Protein AF-A0A9P0JTP7-F1 (afdb_monomer)

Solvent-accessible surface area (backbone atoms only — not comparable to full-atom values): 7177 Å² total; per-residue (Å²): 132,62,34,57,63,72,37,45,50,55,44,30,53,54,37,30,53,50,42,50,51,53,48,42,70,78,35,73,95,57,77,91,45,82,77,47,49,60,56,37,43,50,54,16,39,73,76,48,75,46,69,69,44,52,52,49,12,31,38,75,62,24,67,44,71,70,38,64,81,84,40,39,71,61,50,54,49,49,52,51,51,58,58,65,50,75,79,65,89,85,92,81,88,82,77,78,75,49,71,67,56,51,52,51,52,51,51,52,50,51,52,54,48,53,52,53,54,57,61,72,72,76,119

Radius of gyration: 20.85 Å; Cα contacts (8 Å, |Δi|>4): 65; chains: 1; bounding box: 43×35×54 Å

Mean predicted aligned error: 14.36 Å

pLDDT: mean 73.39, std 17.03, range [28.38, 95.19]

Secondary structure (DSSP, 8-state):
--HHIIIIIHHHHHHHHHHHHHHHHHSTTPPPPHHHHHHHHHHHHHHH--HHHHHHHHHHTTTTTT-HHHHHHHHHHHHHHHHHGGGS------PPPPHHHHHHHHHHHHHHHHHHHHHTT--

Nearest PDB structures (foldseek):
  6ymy-assembly1_f  TM=2.666E-01  e=1.890E+00  Saccharomyces cerevisiae S288C

Sequence (123 aa):
MQPLDLTVFSSIKNAYNRQCELYMVNNPGKRITQYEVGELFTKAYNETANISKAVSGYRVAGIYPIDPNKFKECFENLLRNAFDVSQTQESGSKTEPSLSTLILVLFKHLLKMIHRFLESKLI

Foldseek 3Di:
DALCVVFQVVQLVVQLVVLLVVVCVVPPPDDDDPVCSVVSSVRSCVVRVDPVSSQVSCVVCCNVVNDCVNCVVVVVVVVVVVVVPPPDDDDDDDDDQPPVNVVVVVVVVVVVVVVVVVVVPPD

Structure (mmCIF, N/CA/C/O backbone):
data_AF-A0A9P0JTP7-F1
#
_entry.id   AF-A0A9P0JTP7-F1
#
loop_
_atom_site.group_PDB
_atom_site.id
_atom_site.type_symbol
_atom_site.label_atom_id
_atom_site.label_alt_id
_atom_site.label_comp_id
_atom_site.label_asym_id
_atom_site.label_entity_id
_atom_site.label_seq_id
_atom_site.pdbx_PDB_ins_code
_atom_site.Cartn_x
_atom_site.Cartn_y
_atom_site.Cartn_z
_atom_site.occupancy
_atom_site.B_iso_or_equiv
_atom_site.auth_seq_id
_atom_site.auth_comp_id
_atom_site.auth_asym_id
_atom_site.auth_atom_id
_atom_site.pdbx_PDB_model_num
ATOM 1 N N . MET A 1 1 ? 1.519 4.244 -17.672 1.00 61.25 1 MET A N 1
ATOM 2 C CA . MET A 1 1 ? 1.130 3.600 -16.394 1.00 61.25 1 MET A CA 1
ATOM 3 C C . MET A 1 1 ? 2.361 3.512 -15.508 1.00 61.25 1 MET A C 1
ATOM 5 O O . MET A 1 1 ? 3.397 3.110 -16.025 1.00 61.25 1 MET A O 1
ATOM 9 N N . GLN A 1 2 ? 2.295 3.928 -14.238 1.00 76.81 2 GLN A N 1
ATOM 10 C CA . GLN A 1 2 ? 3.459 3.858 -13.346 1.00 76.81 2 GLN A CA 1
ATOM 11 C C . GLN A 1 2 ? 3.612 2.435 -12.766 1.00 76.81 2 GLN A C 1
ATOM 13 O O . GLN A 1 2 ? 2.604 1.797 -12.466 1.00 76.81 2 GLN A O 1
ATOM 18 N N . PRO A 1 3 ? 4.841 1.913 -12.580 1.00 69.75 3 PRO A N 1
ATOM 19 C CA . PRO A 1 3 ? 5.071 0.539 -12.107 1.00 69.75 3 PRO A CA 1
ATOM 20 C C . PRO A 1 3 ? 4.448 0.242 -10.743 1.00 69.75 3 PRO A C 1
ATOM 22 O O . PRO A 1 3 ? 3.976 -0.864 -10.491 1.00 69.75 3 PRO A O 1
ATOM 25 N N . LEU A 1 4 ? 4.440 1.248 -9.868 1.00 75.19 4 LEU A N 1
ATOM 26 C CA . LEU A 1 4 ? 3.947 1.141 -8.500 1.00 75.19 4 LEU A CA 1
ATOM 27 C C . LEU A 1 4 ? 2.421 0.941 -8.450 1.00 75.19 4 LEU A C 1
ATOM 29 O O . LEU A 1 4 ? 1.924 0.175 -7.620 1.00 75.19 4 LEU A O 1
ATOM 33 N N . ASP A 1 5 ? 1.697 1.547 -9.395 1.00 75.12 5 ASP A N 1
ATOM 34 C CA . ASP A 1 5 ? 0.246 1.389 -9.563 1.00 75.12 5 ASP A CA 1
ATOM 35 C C . ASP A 1 5 ? -0.136 -0.034 -9.975 1.00 75.12 5 ASP A C 1
ATOM 37 O O . ASP A 1 5 ? -1.185 -0.538 -9.575 1.00 75.12 5 ASP A O 1
ATOM 41 N N . LEU A 1 6 ? 0.727 -0.705 -10.742 1.00 67.56 6 LEU A N 1
ATOM 42 C CA . LEU A 1 6 ? 0.432 -2.015 -11.320 1.00 67.56 6 LEU A CA 1
ATOM 43 C C . LEU A 1 6 ? 0.483 -3.149 -10.296 1.00 67.56 6 LEU A C 1
ATOM 45 O O . LEU A 1 6 ? -0.276 -4.109 -10.417 1.00 67.56 6 LEU A O 1
ATOM 49 N N . THR A 1 7 ? 1.371 -3.072 -9.302 1.00 72.00 7 THR A N 1
ATOM 50 C CA . THR A 1 7 ? 1.597 -4.205 -8.388 1.00 72.00 7 THR A CA 1
ATOM 51 C C . THR A 1 7 ? 1.437 -3.872 -6.920 1.00 72.00 7 THR A C 1
ATOM 53 O O . THR A 1 7 ? 0.901 -4.704 -6.190 1.00 72.00 7 THR A O 1
ATOM 56 N N . VAL A 1 8 ? 1.865 -2.690 -6.475 1.00 76.50 8 VAL A N 1
ATOM 57 C CA . VAL A 1 8 ? 1.943 -2.365 -5.045 1.00 76.50 8 VAL A CA 1
ATOM 58 C C . VAL A 1 8 ? 0.623 -1.782 -4.547 1.00 76.50 8 VAL A C 1
ATOM 60 O O . VAL A 1 8 ? 0.071 -2.284 -3.564 1.00 76.50 8 VAL A O 1
ATOM 63 N N . PHE A 1 9 ? 0.039 -0.812 -5.261 1.00 80.81 9 PHE A N 1
ATOM 64 C CA . PHE A 1 9 ? -1.218 -0.190 -4.819 1.00 80.81 9 PHE A CA 1
ATOM 65 C C . PHE A 1 9 ? -2.410 -1.135 -4.843 1.00 80.81 9 PHE A C 1
ATOM 67 O O . PHE A 1 9 ? -3.200 -1.141 -3.899 1.00 80.81 9 PHE A O 1
ATOM 74 N N . SER A 1 10 ? -2.511 -1.980 -5.869 1.00 83.19 10 SER A N 1
ATOM 75 C CA . SER A 1 10 ? -3.546 -3.016 -5.927 1.00 83.19 10 SER A CA 1
ATOM 76 C C . SER A 1 10 ? -3.461 -3.959 -4.721 1.00 83.19 10 SER A C 1
ATOM 78 O O . SER A 1 10 ? -4.464 -4.206 -4.049 1.00 83.19 10 SER A O 1
ATOM 80 N N . SER A 1 11 ? -2.252 -4.415 -4.362 1.00 85.75 11 SER A N 1
ATOM 81 C CA . SER A 1 11 ? -2.084 -5.279 -3.191 1.00 85.75 11 SER A CA 1
ATOM 82 C C . SER A 1 11 ? -2.403 -4.582 -1.872 1.00 85.75 11 SER A C 1
ATOM 84 O O . SER A 1 11 ? -3.126 -5.162 -1.065 1.00 85.75 11 SER A O 1
ATOM 86 N N . ILE A 1 12 ? -1.939 -3.344 -1.672 1.00 88.88 12 ILE A N 1
ATOM 87 C CA . ILE A 1 12 ? -2.207 -2.585 -0.442 1.00 88.88 12 ILE A CA 1
ATOM 88 C C . ILE A 1 12 ? -3.710 -2.331 -0.296 1.00 88.88 12 ILE A C 1
ATOM 90 O O . ILE A 1 12 ? -4.256 -2.517 0.787 1.00 88.88 12 ILE A O 1
ATOM 94 N N . LYS A 1 13 ? -4.405 -1.964 -1.381 1.00 88.69 13 LYS A N 1
ATOM 95 C CA . LYS A 1 13 ? -5.859 -1.740 -1.370 1.00 88.69 13 LYS A CA 1
ATOM 96 C C . LYS A 1 13 ? -6.620 -2.996 -0.944 1.00 88.69 13 LYS A C 1
ATOM 98 O O . LYS A 1 13 ? -7.513 -2.910 -0.102 1.00 88.69 13 LYS A O 1
ATOM 103 N N . ASN A 1 14 ? -6.257 -4.150 -1.502 1.00 89.81 14 ASN A N 1
ATOM 104 C CA . ASN A 1 14 ? -6.905 -5.420 -1.177 1.00 89.81 14 ASN A CA 1
ATOM 105 C C . ASN A 1 14 ? -6.647 -5.831 0.277 1.00 89.81 14 ASN A C 1
ATOM 107 O O . ASN A 1 14 ? -7.586 -6.198 0.981 1.00 89.81 14 ASN A O 1
ATOM 111 N N . ALA A 1 15 ? -5.404 -5.712 0.751 1.00 91.12 15 ALA A N 1
ATOM 112 C CA . ALA A 1 15 ? -5.075 -6.001 2.144 1.00 91.12 15 ALA A CA 1
ATOM 113 C C . ALA A 1 15 ? -5.773 -5.034 3.106 1.00 91.12 15 ALA A C 1
ATOM 115 O O . ALA A 1 15 ? -6.312 -5.466 4.117 1.00 91.12 15 ALA A O 1
ATOM 116 N N . TYR A 1 16 ? -5.851 -3.745 2.774 1.00 93.31 16 TYR A N 1
ATOM 117 C CA . TYR A 1 16 ? -6.555 -2.765 3.597 1.00 93.31 16 TYR A CA 1
ATOM 118 C C . TYR A 1 16 ? -8.040 -3.100 3.739 1.00 93.31 16 TYR A C 1
ATOM 120 O O . TYR A 1 16 ? -8.553 -3.115 4.854 1.00 93.31 16 TYR A O 1
ATOM 128 N N . ASN A 1 17 ? -8.717 -3.452 2.641 1.00 92.38 17 ASN A N 1
ATOM 129 C CA . ASN A 1 17 ? -10.114 -3.887 2.702 1.00 92.38 17 ASN A CA 1
ATOM 130 C C . ASN A 1 17 ? -1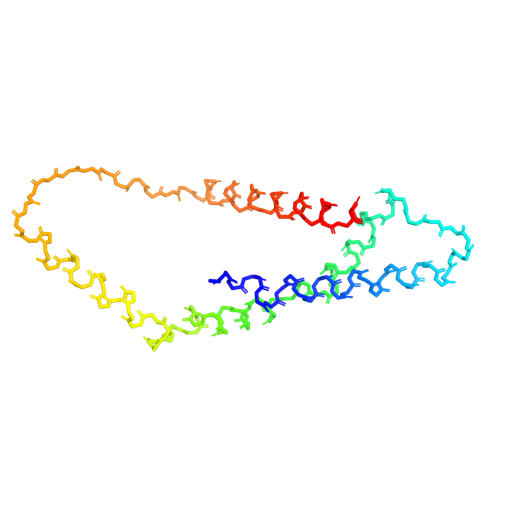0.284 -5.123 3.606 1.00 92.38 17 ASN A C 1
ATOM 132 O O . ASN A 1 17 ? -11.178 -5.133 4.447 1.00 92.38 17 ASN A O 1
ATOM 136 N N . ARG A 1 18 ? -9.378 -6.107 3.519 1.00 94.94 18 ARG A N 1
ATOM 137 C CA . ARG A 1 18 ? -9.375 -7.280 4.408 1.00 94.94 18 ARG A CA 1
ATOM 138 C C . ARG A 1 18 ? -9.182 -6.897 5.880 1.00 94.94 18 ARG A C 1
ATOM 140 O O . ARG A 1 18 ? -9.870 -7.432 6.743 1.00 94.94 18 ARG A O 1
ATOM 147 N N . GLN A 1 19 ? -8.268 -5.974 6.183 1.00 92.00 19 GLN A N 1
ATOM 148 C CA . GLN A 1 19 ? -8.064 -5.485 7.552 1.00 92.00 19 GLN A CA 1
ATOM 149 C C . GLN A 1 19 ? -9.312 -4.755 8.076 1.00 92.00 19 GLN A C 1
ATOM 151 O O . GLN A 1 19 ? -9.686 -4.942 9.233 1.00 92.00 19 GLN A O 1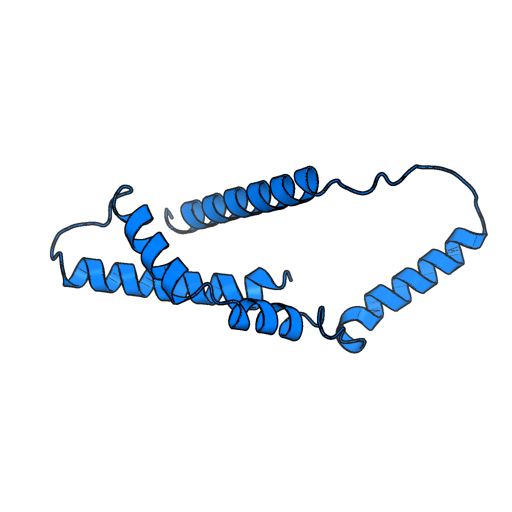
ATOM 156 N N . CYS A 1 20 ? -10.002 -3.984 7.230 1.00 92.19 20 CYS A N 1
ATOM 157 C CA . CYS A 1 20 ? -11.280 -3.360 7.579 1.00 92.19 20 CYS A CA 1
ATOM 158 C C . CYS A 1 20 ? -12.376 -4.396 7.871 1.00 92.19 20 CYS A C 1
ATOM 160 O O . CYS A 1 20 ? -13.065 -4.276 8.881 1.00 92.19 20 CYS A O 1
ATOM 162 N N . GLU A 1 21 ? -12.519 -5.424 7.032 1.00 93.50 21 GLU A N 1
ATOM 163 C CA . GLU A 1 21 ? -13.479 -6.516 7.249 1.00 93.50 21 GLU A CA 1
ATOM 164 C C . GLU A 1 21 ? -13.208 -7.243 8.572 1.00 93.50 21 GLU A C 1
ATOM 166 O O . GLU A 1 21 ? -14.115 -7.415 9.385 1.00 93.50 21 GLU A O 1
ATOM 171 N N . LEU A 1 22 ? -11.945 -7.596 8.837 1.00 95.19 22 LEU A N 1
ATOM 172 C CA . LEU A 1 22 ? -11.530 -8.222 10.095 1.00 95.19 22 LEU A CA 1
ATOM 173 C C . LEU A 1 22 ? -11.835 -7.334 11.305 1.00 95.19 22 LEU A C 1
ATOM 175 O O . LEU A 1 22 ? -12.315 -7.824 12.328 1.00 95.19 22 LEU A O 1
ATOM 179 N N . TYR A 1 23 ? -11.587 -6.028 11.194 1.00 93.94 23 TYR A N 1
ATOM 180 C CA . TYR A 1 23 ? -11.923 -5.082 12.250 1.00 93.94 23 TYR A CA 1
ATOM 181 C C . TYR A 1 23 ? -13.428 -5.075 12.536 1.00 93.94 23 TYR A C 1
ATOM 183 O O . TYR A 1 23 ? -13.816 -5.149 13.700 1.00 93.94 23 TYR A O 1
ATOM 191 N N . MET A 1 24 ? -14.266 -5.034 11.495 1.00 92.50 24 MET A N 1
ATOM 192 C CA . MET A 1 24 ? -15.726 -5.020 11.632 1.00 92.50 24 MET A CA 1
ATOM 193 C C . MET A 1 24 ? -16.276 -6.313 12.243 1.00 92.50 24 MET A C 1
ATOM 195 O O . MET A 1 24 ? -17.206 -6.255 13.044 1.00 92.50 24 MET A O 1
ATOM 199 N N . VAL A 1 25 ? -15.690 -7.467 11.909 1.00 94.62 25 VAL A N 1
ATOM 200 C CA . VAL A 1 25 ? -16.048 -8.760 12.518 1.00 94.62 25 VAL A CA 1
ATOM 201 C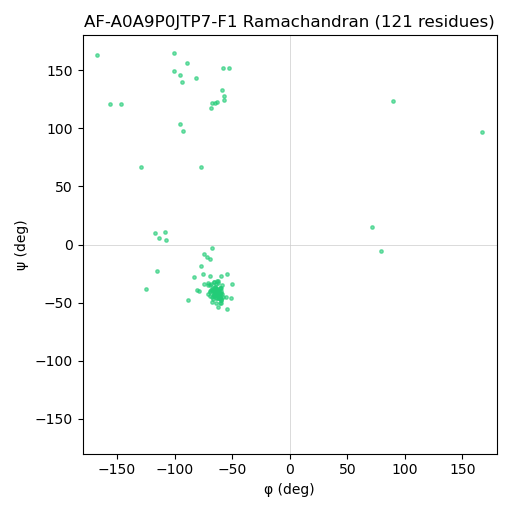 C . VAL A 1 25 ? -15.681 -8.789 14.004 1.00 94.62 25 VAL A C 1
ATOM 203 O O . VAL A 1 25 ? -16.481 -9.229 14.826 1.00 94.62 25 VAL A O 1
ATOM 206 N N . ASN A 1 26 ? -14.500 -8.282 14.362 1.00 95.00 26 ASN A N 1
ATOM 207 C CA . ASN A 1 26 ? -14.024 -8.268 15.748 1.00 95.00 26 ASN A CA 1
ATOM 208 C C . ASN A 1 26 ? -14.677 -7.173 16.608 1.00 95.00 26 ASN A C 1
ATOM 210 O O . ASN A 1 26 ? -14.635 -7.246 17.835 1.00 95.00 26 ASN A O 1
ATOM 214 N N . ASN A 1 27 ? -15.273 -6.157 15.981 1.00 92.62 27 ASN A N 1
ATOM 215 C CA . ASN A 1 27 ? -15.885 -5.009 16.645 1.00 92.62 27 ASN A CA 1
ATOM 216 C C . ASN A 1 27 ? -17.317 -4.774 16.132 1.00 92.62 27 ASN A C 1
ATOM 218 O O . ASN A 1 27 ? -17.590 -3.749 15.496 1.00 92.62 27 ASN A O 1
ATOM 222 N N . PRO A 1 28 ? -18.253 -5.700 16.404 1.00 92.31 28 PRO A N 1
ATOM 223 C CA . PRO A 1 28 ? -19.618 -5.588 15.911 1.00 92.31 28 PRO A CA 1
ATOM 224 C C . PRO A 1 28 ? -20.279 -4.290 16.397 1.00 92.31 28 PRO A C 1
ATOM 226 O O . PRO A 1 28 ? -20.193 -3.918 17.566 1.00 92.31 28 PRO A O 1
ATOM 229 N N . GLY A 1 29 ? -20.933 -3.580 15.474 1.00 89.06 29 GLY A N 1
ATOM 230 C CA . GLY A 1 29 ? -21.622 -2.314 15.750 1.00 89.06 29 GLY A CA 1
ATOM 231 C C . GLY A 1 29 ? -20.716 -1.080 15.842 1.00 89.06 29 GLY A C 1
ATOM 232 O O . GLY A 1 29 ? -21.234 0.035 15.924 1.00 89.06 29 GLY A O 1
ATOM 233 N N . LYS A 1 30 ? -19.386 -1.237 15.777 1.00 88.94 30 LYS A N 1
ATOM 234 C CA . LYS A 1 30 ? 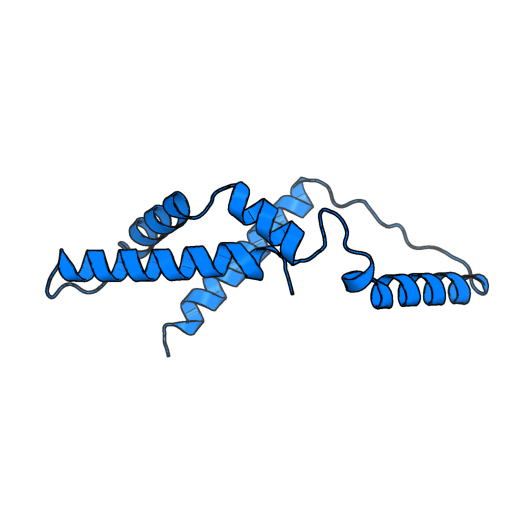-18.450 -0.108 15.702 1.00 88.94 30 LYS A CA 1
ATOM 235 C C . LYS A 1 30 ? -18.111 0.220 14.253 1.00 88.94 30 LYS A C 1
ATOM 237 O O . LYS A 1 30 ? -17.932 -0.658 13.413 1.00 88.94 30 LYS A O 1
ATOM 242 N N . ARG A 1 31 ? -18.032 1.517 13.963 1.00 88.31 31 ARG A N 1
ATOM 243 C CA . ARG A 1 31 ? -17.629 2.040 12.654 1.00 88.31 31 ARG A CA 1
ATOM 244 C C . ARG A 1 31 ? -16.142 2.345 12.689 1.00 88.31 31 ARG A C 1
ATOM 246 O O . ARG A 1 31 ? -15.659 2.817 13.711 1.00 88.31 31 ARG A O 1
ATOM 253 N N . ILE A 1 32 ? -15.464 2.144 11.564 1.00 88.00 32 ILE A N 1
ATOM 254 C CA . ILE 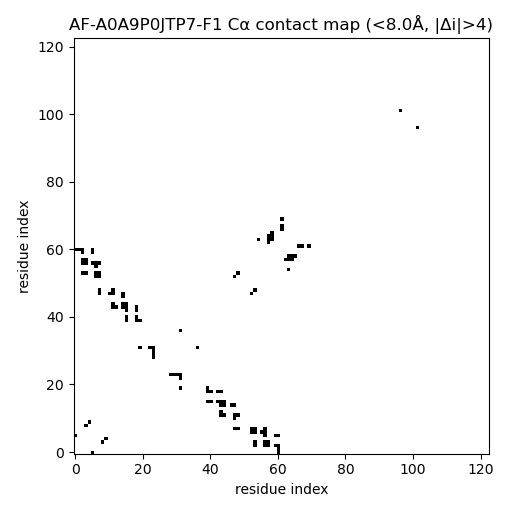A 1 32 ? -14.063 2.538 11.420 1.00 88.00 32 ILE A CA 1
ATOM 255 C C . ILE A 1 32 ? -13.984 4.066 11.445 1.00 88.00 32 ILE A C 1
ATOM 257 O O . ILE A 1 32 ? -14.603 4.752 10.630 1.00 88.00 32 ILE A O 1
ATOM 261 N N . THR A 1 33 ? -13.220 4.587 12.391 1.00 86.19 33 THR A N 1
ATOM 262 C CA . THR A 1 33 ? -12.937 6.008 12.574 1.00 86.19 33 THR A CA 1
ATOM 263 C C . THR A 1 33 ? -11.562 6.362 12.012 1.00 86.19 33 THR A C 1
ATOM 265 O O . THR A 1 33 ? -10.717 5.496 11.790 1.00 86.19 33 THR A O 1
ATOM 268 N N . GLN A 1 34 ? -11.293 7.657 11.832 1.00 84.50 34 GLN A N 1
ATOM 269 C CA . GLN A 1 34 ? -9.984 8.153 11.381 1.00 84.50 34 GLN A CA 1
ATOM 270 C C . GLN A 1 34 ? -8.800 7.685 12.249 1.00 84.50 34 GLN A C 1
ATOM 272 O O . GLN A 1 34 ? -7.684 7.577 11.748 1.00 84.50 34 GLN A O 1
ATOM 277 N N . TYR A 1 35 ? -9.041 7.370 13.526 1.00 84.44 35 TYR A N 1
ATOM 278 C CA . TYR A 1 35 ? -8.020 6.859 14.442 1.00 84.44 35 TYR A CA 1
ATOM 279 C C . TYR A 1 35 ? -7.602 5.424 14.096 1.00 84.44 35 TYR A C 1
ATOM 281 O O . TYR A 1 35 ? -6.428 5.079 14.196 1.00 84.44 35 TYR A O 1
ATOM 289 N N . GLU A 1 36 ? -8.543 4.604 13.627 1.00 85.25 36 GLU A N 1
ATOM 290 C CA . GLU A 1 36 ? -8.300 3.201 13.270 1.00 85.25 36 GLU A CA 1
ATOM 291 C C . GLU A 1 36 ? -7.737 3.062 11.857 1.00 85.25 36 GLU A C 1
ATOM 293 O O . GLU A 1 36 ? -6.982 2.131 11.584 1.00 85.25 36 GLU A O 1
ATOM 298 N N . VAL A 1 37 ? -8.045 4.009 10.963 1.00 87.81 37 VAL A N 1
ATOM 299 C CA . VAL A 1 37 ? -7.521 4.026 9.587 1.00 87.81 37 VAL A CA 1
ATOM 300 C C . VAL A 1 37 ? -5.998 3.889 9.574 1.00 87.81 37 VAL A C 1
ATOM 302 O O . VAL A 1 37 ? -5.472 3.075 8.817 1.00 87.81 37 VAL A O 1
ATOM 305 N N . GLY A 1 38 ? -5.289 4.636 10.428 1.00 88.88 38 GLY A N 1
ATOM 306 C CA . GLY A 1 38 ? -3.827 4.572 10.507 1.00 88.88 38 GLY A CA 1
ATOM 307 C C . GLY A 1 38 ? -3.311 3.189 10.912 1.00 88.88 38 GLY A C 1
ATOM 308 O O . GLY A 1 38 ? -2.367 2.674 10.309 1.00 88.88 38 GLY A O 1
ATOM 309 N N . GLU A 1 39 ? -3.961 2.551 11.884 1.00 89.19 39 GLU A N 1
ATOM 310 C CA . GLU A 1 39 ? -3.597 1.213 12.354 1.00 89.19 39 GLU A CA 1
ATOM 311 C C . GLU A 1 39 ? -3.855 0.149 11.277 1.00 89.19 39 GLU A C 1
ATOM 313 O O . GLU A 1 39 ? -2.970 -0.644 10.945 1.00 89.19 39 GLU A O 1
ATOM 318 N N . LEU A 1 40 ? -5.051 0.157 10.685 1.00 90.25 40 LEU A N 1
ATOM 319 C CA . LEU A 1 40 ? -5.458 -0.791 9.645 1.00 90.25 40 LEU A CA 1
ATOM 320 C C . LEU A 1 40 ? -4.601 -0.649 8.386 1.00 90.25 40 LEU A C 1
ATOM 322 O O . LEU A 1 40 ? -4.198 -1.649 7.787 1.00 90.25 40 LEU A O 1
ATOM 326 N N . PHE A 1 41 ? -4.267 0.588 8.013 1.00 90.56 41 PHE A N 1
ATOM 327 C CA . PHE A 1 41 ? -3.374 0.862 6.895 1.00 90.56 41 PHE A CA 1
ATOM 328 C C . PHE A 1 41 ? -1.959 0.362 7.172 1.00 90.56 41 PHE A C 1
ATOM 330 O O . PHE A 1 41 ? -1.373 -0.291 6.314 1.00 90.56 41 PHE A O 1
ATOM 337 N N . THR A 1 42 ? -1.431 0.594 8.375 1.00 89.56 42 THR A N 1
ATOM 338 C CA . THR A 1 42 ? -0.096 0.113 8.761 1.00 89.56 42 THR A CA 1
ATOM 339 C C . THR A 1 42 ? -0.017 -1.412 8.693 1.00 89.56 42 THR A C 1
ATOM 341 O O . THR A 1 42 ? 0.943 -1.954 8.146 1.00 89.56 42 THR A O 1
ATOM 344 N N . LYS A 1 43 ? -1.051 -2.121 9.169 1.00 92.44 43 LYS A N 1
ATOM 345 C CA . LYS A 1 43 ? -1.141 -3.588 9.063 1.00 92.44 43 LYS A CA 1
ATOM 346 C C . LYS A 1 43 ? -1.128 -4.054 7.607 1.00 92.44 43 LYS A C 1
ATOM 348 O O . LYS A 1 43 ? -0.310 -4.894 7.242 1.00 92.44 43 LYS A O 1
ATOM 353 N N . ALA A 1 44 ? -1.981 -3.468 6.768 1.00 91.62 44 ALA A N 1
ATOM 354 C CA . ALA A 1 44 ? -2.058 -3.803 5.348 1.00 91.62 44 ALA A CA 1
ATOM 355 C C . ALA A 1 44 ? -0.756 -3.495 4.591 1.00 91.62 44 ALA A C 1
ATOM 357 O O . ALA A 1 44 ? -0.328 -4.272 3.734 1.00 91.62 44 ALA A O 1
ATOM 358 N N . TYR A 1 45 ? -0.113 -2.372 4.912 1.00 89.25 45 TYR A N 1
ATOM 359 C CA . TYR A 1 45 ? 1.160 -1.978 4.325 1.00 89.25 45 TYR A CA 1
ATOM 360 C C . TYR A 1 45 ? 2.261 -2.971 4.698 1.00 89.25 45 TYR A C 1
ATOM 362 O O . TYR A 1 45 ? 2.915 -3.503 3.809 1.00 89.25 45 TYR A O 1
ATOM 370 N N . ASN A 1 46 ? 2.411 -3.302 5.981 1.00 90.12 46 ASN A N 1
ATOM 371 C CA . ASN A 1 46 ? 3.422 -4.260 6.437 1.00 90.12 46 ASN A CA 1
ATOM 372 C C . ASN A 1 46 ? 3.214 -5.667 5.854 1.00 90.12 46 ASN A C 1
ATOM 374 O O . ASN A 1 46 ? 4.184 -6.374 5.597 1.00 90.12 46 ASN A O 1
ATOM 378 N N . GLU A 1 47 ? 1.966 -6.065 5.599 1.00 89.38 47 GLU A N 1
ATOM 379 C CA . GLU A 1 47 ? 1.638 -7.344 4.958 1.00 89.38 47 GLU A CA 1
ATOM 380 C C . GLU A 1 47 ? 2.048 -7.386 3.473 1.00 89.38 47 GLU A C 1
ATOM 382 O O . GLU A 1 47 ? 2.449 -8.429 2.954 1.00 89.38 47 GLU A O 1
ATOM 387 N N . THR A 1 48 ? 1.949 -6.260 2.760 1.00 87.25 48 THR A N 1
ATOM 388 C CA . THR A 1 48 ? 2.006 -6.249 1.287 1.00 87.25 48 THR A CA 1
ATOM 389 C C . THR A 1 48 ? 3.202 -5.526 0.685 1.00 87.25 48 THR A C 1
ATOM 391 O O . THR A 1 48 ? 3.588 -5.844 -0.445 1.00 87.25 48 THR A O 1
ATOM 394 N N . ALA A 1 49 ? 3.822 -4.601 1.415 1.00 81.69 49 ALA A N 1
ATOM 395 C CA . ALA A 1 49 ? 4.969 -3.813 0.980 1.00 81.69 49 ALA A CA 1
ATOM 396 C C . ALA A 1 49 ? 6.266 -4.635 1.046 1.00 81.69 49 ALA A C 1
ATOM 398 O O . ALA A 1 49 ? 7.172 -4.366 1.830 1.00 81.69 49 ALA A O 1
ATOM 399 N N . ASN A 1 50 ? 6.359 -5.659 0.198 1.00 83.38 50 ASN A N 1
ATOM 400 C CA . ASN A 1 50 ? 7.569 -6.452 0.027 1.00 83.38 50 ASN A CA 1
ATOM 401 C C . ASN A 1 50 ? 8.349 -6.040 -1.232 1.00 83.38 50 ASN A C 1
ATOM 403 O O . ASN A 1 50 ? 7.782 -5.632 -2.251 1.00 83.38 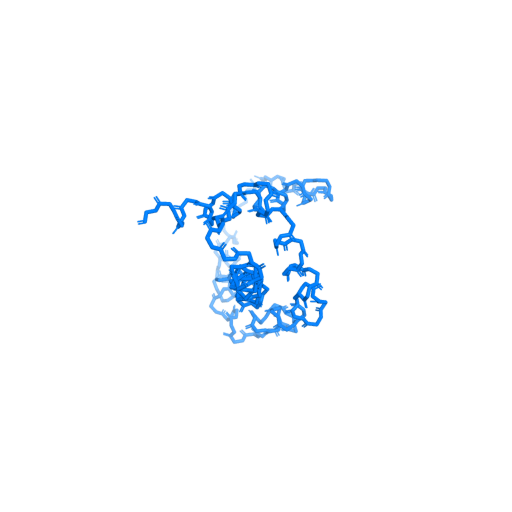50 ASN A O 1
ATOM 407 N N . ILE A 1 51 ? 9.674 -6.189 -1.169 1.00 82.94 51 ILE A N 1
ATOM 408 C CA . ILE A 1 51 ? 10.590 -5.833 -2.264 1.00 82.94 51 ILE A CA 1
ATOM 409 C C . ILE A 1 51 ? 10.261 -6.632 -3.533 1.00 82.94 51 ILE A C 1
ATOM 411 O O . ILE A 1 51 ? 10.279 -6.085 -4.634 1.00 82.94 51 ILE A O 1
ATOM 415 N N . SER A 1 52 ? 9.873 -7.901 -3.400 1.00 83.38 52 SER A N 1
ATOM 416 C CA . SER A 1 52 ? 9.541 -8.768 -4.536 1.00 83.38 52 SER A CA 1
ATOM 417 C C . SER A 1 52 ? 8.366 -8.241 -5.375 1.00 83.38 52 SER A C 1
ATOM 419 O O . SER A 1 52 ? 8.395 -8.330 -6.603 1.00 83.38 52 SER A O 1
ATOM 421 N N . LYS A 1 53 ? 7.344 -7.644 -4.747 1.00 81.75 53 LYS A N 1
ATOM 422 C CA . LYS A 1 53 ? 6.199 -7.001 -5.420 1.00 81.75 53 LYS A CA 1
ATOM 423 C C . LYS A 1 53 ? 6.624 -5.742 -6.162 1.00 81.75 53 LYS A C 1
ATOM 425 O O . LYS A 1 53 ? 6.144 -5.515 -7.275 1.00 81.75 53 LYS A O 1
ATOM 430 N N . ALA A 1 54 ? 7.532 -4.963 -5.574 1.00 80.12 54 ALA A N 1
ATOM 431 C CA . ALA A 1 54 ? 8.117 -3.807 -6.237 1.00 80.12 54 ALA A CA 1
ATOM 432 C C . ALA A 1 54 ? 8.890 -4.254 -7.484 1.00 80.12 54 ALA A C 1
ATOM 434 O O . ALA A 1 54 ? 8.548 -3.832 -8.585 1.00 80.12 54 ALA A O 1
ATOM 435 N N . VAL A 1 55 ? 9.832 -5.196 -7.347 1.00 84.12 55 VAL A N 1
ATOM 436 C CA . VAL A 1 55 ? 10.623 -5.744 -8.468 1.00 84.12 55 VAL A CA 1
ATOM 437 C C . VAL A 1 55 ? 9.722 -6.309 -9.568 1.00 84.12 55 VAL A C 1
ATOM 439 O O . VAL A 1 55 ? 9.910 -6.008 -10.746 1.00 84.12 55 VAL A O 1
ATOM 442 N N . SER A 1 56 ? 8.689 -7.070 -9.197 1.00 84.31 56 SER A N 1
ATOM 443 C CA . SER A 1 56 ? 7.701 -7.576 -10.153 1.00 84.31 56 SER A CA 1
ATOM 444 C C . SER A 1 56 ? 6.971 -6.441 -10.883 1.00 84.31 56 SER A C 1
ATOM 446 O O . SER A 1 56 ? 6.740 -6.543 -12.084 1.00 84.31 56 SER A O 1
ATOM 448 N N . GLY A 1 57 ? 6.668 -5.333 -10.201 1.00 82.69 57 GLY A N 1
ATOM 449 C CA . GLY A 1 57 ? 6.068 -4.140 -10.804 1.00 82.69 57 GLY A CA 1
ATOM 450 C C . GLY A 1 57 ? 6.949 -3.494 -11.860 1.00 82.69 57 GLY A C 1
ATOM 451 O O . GLY A 1 57 ? 6.473 -3.216 -12.960 1.00 82.69 57 GLY A O 1
ATOM 452 N N . TYR A 1 58 ? 8.242 -3.330 -11.577 1.00 82.44 58 TYR A N 1
ATOM 453 C CA . TYR A 1 58 ? 9.208 -2.822 -12.559 1.00 82.44 58 TYR A CA 1
ATOM 454 C C . TYR A 1 58 ? 9.351 -3.750 -13.765 1.00 82.44 58 TYR A C 1
ATOM 456 O O . TYR A 1 58 ? 9.416 -3.269 -14.898 1.00 82.44 58 TYR A O 1
ATOM 464 N N . ARG A 1 59 ? 9.314 -5.066 -13.541 1.00 84.88 59 ARG A N 1
ATOM 465 C CA . ARG A 1 59 ? 9.331 -6.060 -14.617 1.00 84.88 59 ARG A CA 1
ATOM 466 C C . ARG A 1 59 ? 8.069 -6.002 -15.469 1.00 84.88 59 ARG A C 1
ATOM 468 O O . ARG A 1 59 ? 8.155 -5.971 -16.689 1.00 84.88 59 ARG A O 1
ATOM 475 N N . VAL A 1 60 ? 6.891 -5.941 -14.846 1.00 84.31 60 VAL A N 1
ATOM 476 C CA . VAL A 1 60 ? 5.612 -5.825 -15.564 1.00 84.31 60 VAL A CA 1
ATOM 477 C C . VAL A 1 60 ? 5.528 -4.497 -16.311 1.00 84.31 60 VAL A C 1
ATOM 479 O O . VAL A 1 60 ? 5.029 -4.471 -17.431 1.00 84.31 60 VAL A O 1
ATOM 482 N N . ALA A 1 61 ? 6.058 -3.406 -15.764 1.00 80.94 61 ALA A N 1
ATOM 483 C CA . ALA A 1 61 ? 6.165 -2.136 -16.477 1.00 80.94 61 ALA A CA 1
ATOM 484 C C . ALA A 1 61 ? 7.196 -2.164 -17.623 1.00 80.94 61 ALA A C 1
ATOM 486 O O . ALA A 1 61 ? 7.207 -1.250 -18.442 1.00 80.94 61 ALA A O 1
ATOM 487 N N . GLY A 1 62 ? 8.039 -3.200 -17.700 1.00 79.56 62 GLY A N 1
ATOM 488 C CA . GLY A 1 62 ? 9.122 -3.318 -18.676 1.00 79.56 62 GLY A CA 1
ATOM 489 C C . GLY A 1 62 ?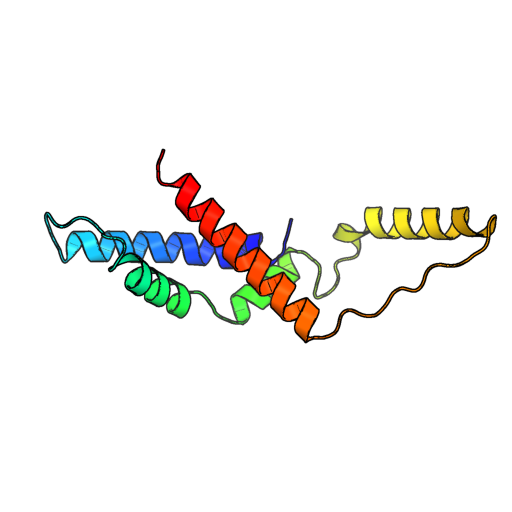 10.286 -2.368 -18.413 1.00 79.56 62 GLY A C 1
ATOM 490 O O . GLY A 1 62 ? 11.080 -2.138 -19.314 1.00 79.56 62 GLY A O 1
ATOM 491 N N . ILE A 1 63 ? 10.369 -1.773 -17.219 1.00 80.56 63 ILE A N 1
ATOM 492 C CA . ILE A 1 63 ? 11.452 -0.851 -16.857 1.00 80.56 63 ILE A CA 1
ATOM 493 C C . ILE A 1 63 ? 12.701 -1.635 -16.456 1.00 80.56 63 ILE A C 1
ATOM 495 O O . ILE A 1 63 ? 13.810 -1.223 -16.779 1.00 80.56 63 ILE A O 1
ATOM 499 N N . TYR A 1 64 ? 12.534 -2.753 -15.741 1.00 77.56 64 TYR A N 1
ATOM 500 C CA . TYR A 1 64 ? 13.661 -3.595 -15.352 1.00 77.56 64 TYR A CA 1
ATOM 501 C C . TYR A 1 64 ? 13.300 -5.093 -15.294 1.00 77.56 64 TYR A C 1
ATOM 503 O O . TYR A 1 64 ? 12.444 -5.472 -14.489 1.00 77.56 64 TYR A O 1
ATOM 511 N N . PRO A 1 65 ? 13.973 -5.957 -16.081 1.00 80.19 65 PRO A N 1
ATOM 512 C CA . PRO A 1 65 ? 14.838 -5.590 -17.207 1.00 80.19 65 PRO A CA 1
ATOM 513 C C . PRO A 1 65 ? 14.060 -4.772 -18.253 1.00 80.19 65 PRO A C 1
ATOM 515 O O . PRO A 1 65 ? 12.837 -4.889 -18.342 1.00 80.19 65 PRO A O 1
ATOM 518 N N . ILE A 1 66 ? 14.764 -3.909 -18.991 1.00 80.69 66 ILE A N 1
ATOM 519 C CA . ILE A 1 66 ? 14.141 -3.051 -20.007 1.00 80.69 66 ILE A CA 1
ATOM 520 C C . ILE A 1 66 ? 13.545 -3.944 -21.100 1.00 80.69 66 ILE A C 1
ATOM 522 O O . ILE A 1 66 ? 14.271 -4.736 -21.695 1.00 80.69 66 ILE A O 1
ATOM 526 N N . ASP A 1 67 ? 12.242 -3.817 -21.360 1.00 83.12 67 ASP A N 1
ATOM 527 C CA . ASP A 1 67 ? 11.544 -4.507 -22.451 1.00 83.12 67 ASP A CA 1
ATOM 528 C C . ASP A 1 67 ? 11.474 -3.582 -23.681 1.00 83.12 67 ASP A C 1
ATOM 530 O O . ASP A 1 67 ? 10.646 -2.662 -23.705 1.00 83.12 67 ASP A O 1
ATOM 534 N N . PRO A 1 68 ? 12.305 -3.797 -24.720 1.00 77.88 68 PRO A N 1
ATOM 535 C CA . PRO A 1 68 ? 12.380 -2.902 -25.873 1.00 77.88 68 PRO A CA 1
ATOM 536 C C . PRO A 1 68 ? 11.048 -2.774 -26.611 1.00 77.88 68 PRO A C 1
ATOM 538 O O . PRO A 1 68 ? 10.777 -1.735 -27.205 1.00 77.88 68 PRO A O 1
ATOM 541 N N . ASN A 1 69 ? 10.182 -3.790 -26.544 1.00 81.56 69 ASN A N 1
ATOM 542 C CA . ASN A 1 69 ? 8.897 -3.768 -27.235 1.00 81.56 69 ASN A CA 1
ATOM 543 C C . ASN A 1 69 ? 7.917 -2.782 -26.591 1.00 81.56 69 ASN A C 1
ATOM 545 O O . ASN A 1 69 ? 7.143 -2.143 -27.298 1.00 81.56 69 ASN A O 1
ATOM 549 N N . LYS A 1 70 ? 7.977 -2.606 -25.263 1.00 78.75 70 LYS A N 1
ATOM 550 C CA . LYS A 1 70 ? 7.131 -1.640 -24.539 1.00 78.75 70 LYS A CA 1
ATOM 551 C C . LYS A 1 70 ? 7.576 -0.196 -24.718 1.00 78.75 70 LYS A C 1
ATOM 553 O O . LYS A 1 70 ? 6.759 0.709 -24.588 1.00 78.75 70 LYS A O 1
ATOM 558 N N . PHE A 1 71 ? 8.855 0.011 -25.017 1.00 76.25 71 PHE A N 1
ATOM 559 C CA . PHE A 1 71 ? 9.443 1.336 -25.194 1.00 76.25 71 PHE A CA 1
ATOM 560 C C . PHE A 1 71 ? 9.770 1.663 -26.649 1.00 76.25 71 PHE A C 1
ATOM 562 O O . PHE A 1 71 ? 10.296 2.742 -26.895 1.00 76.25 71 PHE A O 1
ATOM 569 N N . LYS A 1 72 ? 9.430 0.789 -27.607 1.00 77.06 72 LYS A N 1
ATOM 570 C CA . LYS A 1 72 ? 9.784 0.952 -29.021 1.00 77.06 72 LYS A CA 1
ATOM 571 C C . LYS A 1 72 ? 9.328 2.299 -29.562 1.00 77.06 72 LYS A C 1
ATOM 573 O O . LYS A 1 72 ? 10.156 3.077 -29.993 1.00 77.06 72 LYS A O 1
ATOM 578 N N . GLU A 1 73 ? 8.046 2.627 -29.445 1.00 75.88 73 GLU A N 1
ATOM 579 C CA . GLU A 1 73 ? 7.516 3.911 -29.922 1.00 75.88 73 GLU A CA 1
ATOM 580 C C . GLU A 1 73 ? 8.190 5.114 -29.244 1.00 75.88 73 GLU A C 1
ATOM 582 O O . GLU A 1 73 ? 8.524 6.097 -29.897 1.00 75.88 73 GLU A O 1
ATOM 587 N N . CYS A 1 74 ? 8.456 5.023 -27.939 1.00 73.88 74 CYS A N 1
ATOM 588 C CA . CYS A 1 74 ? 9.141 6.080 -27.200 1.00 73.88 74 CYS A CA 1
ATOM 589 C C . CYS A 1 74 ? 10.589 6.257 -27.680 1.00 73.88 74 CYS A C 1
ATOM 591 O O . CYS A 1 74 ? 11.040 7.382 -27.870 1.00 73.88 74 CYS A O 1
ATOM 593 N N . PHE A 1 75 ? 11.302 5.154 -27.916 1.00 75.75 75 PHE A N 1
ATOM 594 C CA . PHE A 1 75 ? 12.675 5.161 -28.406 1.00 75.75 75 PHE A CA 1
ATOM 595 C C . PHE A 1 75 ? 12.748 5.646 -29.856 1.00 75.75 75 PHE A C 1
ATOM 597 O O . PHE A 1 75 ? 13.554 6.514 -30.157 1.00 75.75 75 PHE A O 1
ATOM 604 N N . GLU A 1 76 ? 11.859 5.176 -30.731 1.00 77.25 76 GLU A N 1
ATOM 605 C CA . GLU A 1 76 ? 11.741 5.630 -32.124 1.00 77.25 76 GLU A CA 1
ATOM 606 C C . GLU A 1 76 ? 11.414 7.127 -32.201 1.00 77.25 76 GLU A C 1
ATOM 608 O O . GLU A 1 76 ? 12.016 7.864 -32.981 1.00 77.25 76 GLU A O 1
ATOM 613 N N . ASN A 1 77 ? 10.516 7.616 -31.340 1.00 77.12 77 ASN A N 1
ATOM 614 C CA . ASN A 1 77 ? 10.210 9.041 -31.244 1.00 77.12 77 ASN A CA 1
ATOM 615 C C . ASN A 1 77 ? 11.395 9.841 -30.686 1.00 77.12 77 ASN A C 1
ATOM 617 O O . ASN A 1 77 ? 11.659 10.945 -31.157 1.00 77.12 77 ASN A O 1
ATOM 621 N N . LEU A 1 78 ? 12.137 9.302 -29.712 1.00 79.69 78 LEU A N 1
ATOM 622 C CA . LEU A 1 78 ? 13.359 9.924 -29.198 1.00 79.69 78 LEU A CA 1
ATOM 623 C C . LEU A 1 78 ? 14.434 10.017 -30.290 1.00 79.69 78 LEU A C 1
ATOM 625 O O . LEU A 1 78 ? 15.065 11.061 -30.423 1.00 79.69 78 LEU A O 1
ATOM 629 N N . LEU A 1 79 ? 14.605 8.960 -31.089 1.00 79.19 79 LEU A N 1
ATOM 630 C CA . LEU A 1 79 ? 15.534 8.924 -32.217 1.00 79.19 79 LEU A CA 1
ATOM 631 C C . LEU A 1 79 ? 15.120 9.904 -33.322 1.00 79.19 79 LEU A C 1
ATOM 633 O O . LEU A 1 79 ? 15.970 10.648 -33.805 1.00 79.19 79 LEU A O 1
ATOM 637 N N . ARG A 1 80 ? 13.828 9.97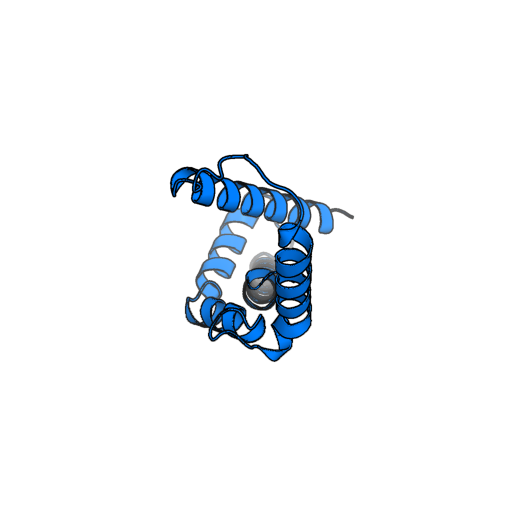4 -33.678 1.00 73.88 80 ARG A N 1
ATOM 638 C CA . ARG A 1 80 ? 13.305 10.974 -34.631 1.00 73.88 80 ARG A CA 1
ATOM 639 C C . ARG A 1 80 ? 13.544 12.399 -34.151 1.00 73.88 80 ARG A C 1
ATOM 641 O O . ARG A 1 80 ? 14.068 13.209 -34.903 1.00 73.88 80 ARG A O 1
ATOM 648 N N . ASN A 1 81 ? 13.223 12.686 -32.892 1.00 72.56 81 ASN A N 1
ATOM 649 C CA . ASN A 1 81 ? 13.425 14.017 -32.323 1.00 72.56 81 ASN A CA 1
ATOM 650 C C . ASN A 1 81 ? 14.914 14.378 -32.239 1.00 72.56 81 ASN A C 1
ATOM 652 O O . ASN A 1 81 ? 15.283 15.515 -32.506 1.00 72.56 81 ASN A O 1
ATOM 656 N N . ALA A 1 82 ? 15.785 13.422 -31.901 1.00 74.25 82 ALA A N 1
ATOM 657 C CA . ALA A 1 82 ? 17.230 13.639 -31.912 1.00 74.25 82 ALA A CA 1
ATOM 658 C C . ALA A 1 82 ? 17.758 13.923 -33.330 1.00 74.25 82 ALA A C 1
ATOM 660 O O . ALA A 1 82 ? 18.676 14.723 -33.484 1.00 74.25 82 ALA A O 1
ATOM 661 N N . PHE A 1 83 ? 17.156 13.313 -34.355 1.00 65.81 83 PHE A N 1
ATOM 662 C CA . PHE A 1 83 ? 17.493 13.561 -35.755 1.00 65.81 83 PHE A CA 1
ATOM 663 C C . PHE A 1 83 ? 17.038 14.954 -36.222 1.00 65.81 83 PHE A C 1
ATOM 665 O O . PHE A 1 83 ? 17.825 15.669 -36.843 1.00 65.81 83 PHE A O 1
ATOM 672 N N . ASP A 1 84 ? 15.831 15.387 -35.844 1.00 59.31 84 ASP A N 1
ATOM 673 C CA . ASP A 1 84 ? 15.290 16.720 -36.166 1.00 59.31 84 ASP A CA 1
ATOM 674 C C . ASP A 1 84 ? 16.016 17.869 -35.431 1.00 59.31 84 ASP A C 1
ATOM 676 O O . ASP A 1 84 ? 16.112 18.983 -35.948 1.00 59.31 84 ASP A O 1
ATOM 680 N N . VAL A 1 85 ? 16.605 17.609 -34.256 1.00 60.97 85 VAL A N 1
ATOM 681 C CA . VAL A 1 85 ? 17.399 18.594 -33.485 1.00 60.97 85 VAL A CA 1
ATOM 682 C C . VAL A 1 85 ? 18.763 18.906 -34.132 1.00 60.97 85 VAL A C 1
ATOM 684 O O . VAL A 1 85 ? 19.398 19.905 -33.795 1.00 60.97 85 VAL A O 1
ATOM 687 N N . SER A 1 86 ? 19.191 18.141 -35.140 1.00 54.97 86 SER A N 1
ATOM 688 C CA . SER A 1 86 ? 20.457 18.366 -35.860 1.00 54.97 86 SER A CA 1
ATOM 689 C C . SER A 1 86 ? 20.496 19.650 -36.713 1.00 54.97 86 SER A C 1
ATOM 691 O O . SER A 1 86 ? 21.530 19.932 -37.312 1.00 54.97 86 SER A O 1
ATOM 693 N N . GLN A 1 87 ? 19.405 20.428 -36.800 1.00 52.56 87 GLN A N 1
ATOM 694 C CA . GLN A 1 87 ? 19.323 21.663 -37.603 1.00 52.56 87 GLN A CA 1
ATOM 695 C C . GLN A 1 87 ? 19.075 22.960 -36.800 1.00 52.56 87 GLN A C 1
ATOM 697 O O . GLN A 1 87 ? 18.871 24.008 -37.409 1.00 52.56 87 GLN A O 1
ATOM 702 N N . THR A 1 88 ? 19.140 22.985 -35.458 1.00 35.06 88 THR A N 1
ATOM 703 C CA . THR A 1 88 ? 19.217 24.266 -34.704 1.00 35.06 88 THR A CA 1
ATOM 704 C C . THR A 1 88 ? 19.864 24.098 -33.313 1.00 35.06 88 THR A C 1
ATOM 706 O O . THR A 1 88 ? 19.358 23.353 -32.479 1.00 35.06 88 THR A O 1
ATOM 709 N N . GLN A 1 89 ? 20.973 24.804 -33.047 1.00 44.03 89 GLN A N 1
ATOM 710 C CA . GLN A 1 89 ? 21.612 24.983 -31.718 1.00 44.03 89 GLN A CA 1
ATOM 711 C C . GLN A 1 89 ? 21.009 26.232 -31.012 1.00 44.03 89 GLN A C 1
ATOM 713 O O . GLN A 1 89 ? 20.511 27.099 -31.721 1.00 44.03 89 GLN A O 1
ATOM 718 N N . GLU A 1 90 ? 20.977 26.481 -29.688 1.00 37.91 90 GLU A N 1
ATOM 719 C CA . GLU A 1 90 ? 21.673 25.951 -28.500 1.00 37.91 90 GLU A CA 1
ATOM 720 C C . GLU A 1 90 ? 20.981 26.417 -27.170 1.00 37.91 90 GLU A C 1
ATOM 722 O O . GLU A 1 90 ? 20.306 27.446 -27.138 1.00 37.91 90 GLU A O 1
ATOM 727 N N . SER A 1 91 ? 21.302 25.733 -26.054 1.00 29.44 91 SER A N 1
ATOM 728 C CA . SER A 1 91 ? 21.326 26.168 -24.627 1.00 29.44 91 SER A CA 1
ATOM 729 C C . SER A 1 91 ? 20.084 26.050 -23.702 1.00 29.44 91 SER A C 1
ATOM 731 O O . SER A 1 91 ? 19.016 26.608 -23.928 1.00 29.44 91 SER A O 1
ATOM 733 N N . GLY A 1 92 ? 20.277 25.348 -22.571 1.00 28.38 92 GLY A N 1
ATOM 734 C CA . GLY A 1 92 ? 19.362 25.290 -21.420 1.00 28.38 92 GLY A CA 1
ATOM 735 C C . GLY A 1 92 ? 19.730 24.165 -20.439 1.00 28.38 92 GLY A C 1
ATOM 736 O O . GLY A 1 92 ? 19.388 23.006 -20.661 1.00 28.38 92 GLY A O 1
ATOM 737 N N . SER A 1 93 ? 20.468 24.496 -19.375 1.00 31.62 93 SER A N 1
ATOM 738 C CA . SER A 1 93 ? 21.061 23.575 -18.393 1.00 31.62 93 SER A CA 1
ATOM 739 C C . SER A 1 93 ? 20.041 22.660 -17.694 1.00 31.62 93 SER A C 1
ATOM 741 O O . SER A 1 93 ? 19.100 23.114 -17.047 1.00 31.62 93 SER A O 1
ATOM 743 N N . LYS A 1 94 ? 20.258 21.340 -17.768 1.00 37.53 94 LYS A N 1
ATOM 744 C CA . LYS A 1 94 ? 19.540 20.356 -16.945 1.00 37.53 94 LYS A CA 1
ATOM 745 C C . LYS A 1 94 ? 20.350 20.096 -15.682 1.00 37.53 94 LYS A C 1
ATOM 747 O O . LYS A 1 94 ? 21.305 19.328 -15.698 1.00 37.53 94 LYS A O 1
ATOM 752 N N . THR A 1 95 ? 19.983 20.763 -14.596 1.00 39.62 95 THR A N 1
ATOM 753 C CA . THR A 1 95 ? 20.470 20.434 -13.256 1.00 39.62 95 THR A CA 1
ATOM 754 C C . THR A 1 95 ? 19.951 19.047 -12.889 1.00 39.62 95 THR A C 1
ATOM 756 O O . THR A 1 95 ? 18.738 18.826 -12.879 1.00 39.62 95 THR A O 1
ATOM 759 N N . GLU A 1 96 ? 20.852 18.108 -12.599 1.00 46.91 96 GLU A N 1
ATOM 760 C CA . GLU A 1 96 ? 20.456 16.822 -12.031 1.00 46.91 96 GLU A CA 1
ATOM 761 C C . GLU A 1 96 ? 19.684 17.056 -10.722 1.00 46.91 96 GLU A C 1
ATOM 763 O O . GLU A 1 96 ? 20.154 17.800 -9.852 1.00 46.91 96 GLU A O 1
ATOM 768 N N . PRO A 1 97 ? 18.483 16.474 -10.559 1.00 52.88 97 PRO A N 1
ATOM 769 C CA . PRO A 1 97 ? 17.727 16.640 -9.334 1.00 52.88 97 PRO A CA 1
ATOM 770 C C . PRO A 1 97 ? 18.463 15.915 -8.210 1.00 52.88 97 PRO A C 1
ATOM 772 O O . PRO A 1 97 ? 18.624 14.696 -8.236 1.00 52.88 97 PRO A O 1
ATOM 775 N N . SER A 1 98 ? 18.897 16.676 -7.205 1.00 68.75 98 SER A N 1
ATOM 776 C CA . SER A 1 98 ? 19.505 16.115 -6.000 1.00 68.75 98 SER A CA 1
ATOM 777 C C . SER A 1 98 ? 18.598 15.042 -5.380 1.00 68.75 98 SER A C 1
ATOM 779 O O . SER A 1 98 ? 17.368 15.114 -5.482 1.00 68.75 98 SER A O 1
ATOM 781 N N . LEU A 1 99 ? 19.191 14.075 -4.676 1.00 55.66 99 LEU A N 1
ATOM 782 C CA . LEU A 1 99 ? 18.465 13.009 -3.972 1.00 55.66 99 LEU A CA 1
ATOM 783 C C . LEU A 1 99 ? 17.333 13.566 -3.081 1.00 55.66 99 LEU A C 1
ATOM 785 O O . LEU A 1 99 ? 16.262 12.976 -2.992 1.00 55.66 99 LEU A O 1
ATOM 789 N N . SER A 1 100 ? 17.539 14.750 -2.494 1.00 54.16 100 SER A N 1
ATOM 790 C CA . SER A 1 100 ? 16.540 15.476 -1.699 1.00 54.16 100 SER A CA 1
ATOM 791 C C . SER A 1 100 ? 15.317 15.896 -2.526 1.00 54.16 100 SER A C 1
ATOM 793 O O . SER A 1 100 ? 14.176 15.695 -2.112 1.00 54.16 100 SER A O 1
ATOM 795 N N . THR A 1 101 ? 15.533 16.401 -3.742 1.00 61.03 101 THR A N 1
ATOM 796 C CA . THR A 1 101 ? 14.462 16.761 -4.681 1.00 61.03 101 THR A CA 1
ATOM 797 C C . THR A 1 101 ? 13.678 15.524 -5.120 1.00 61.03 101 THR A C 1
ATOM 799 O O . THR A 1 101 ? 12.451 15.565 -5.174 1.00 61.03 101 THR A O 1
ATOM 802 N N . LEU A 1 102 ? 14.362 14.403 -5.365 1.00 61.72 102 LEU A N 1
ATOM 803 C CA . LEU A 1 102 ? 13.737 13.120 -5.701 1.00 61.72 102 LEU A CA 1
ATOM 804 C C . LEU A 1 102 ? 12.886 12.574 -4.547 1.00 61.72 102 LEU A C 1
ATOM 806 O O . LEU A 1 102 ? 11.732 12.204 -4.760 1.00 61.72 102 LEU A O 1
ATOM 810 N N . ILE A 1 103 ? 13.406 12.600 -3.319 1.00 58.66 103 ILE A N 1
ATOM 811 C CA . ILE A 1 103 ? 12.671 12.186 -2.116 1.00 58.66 103 ILE A CA 1
ATOM 812 C C . ILE A 1 103 ? 11.437 13.073 -1.910 1.00 58.66 103 ILE A C 1
ATOM 814 O O . ILE A 1 103 ? 10.340 12.555 -1.710 1.00 58.66 103 ILE A O 1
ATOM 818 N N . LEU A 1 104 ? 11.566 14.396 -2.037 1.00 53.88 104 LEU A N 1
ATOM 819 C CA . LEU A 1 104 ? 10.437 15.323 -1.904 1.00 53.88 104 LEU A CA 1
ATOM 820 C C . LEU A 1 104 ? 9.377 15.126 -2.996 1.00 53.88 104 LEU A C 1
ATOM 822 O O . LEU A 1 104 ? 8.181 15.186 -2.707 1.00 53.88 104 LEU A O 1
ATOM 826 N N . VAL A 1 105 ? 9.780 14.848 -4.239 1.00 61.19 105 VAL A N 1
ATOM 827 C CA . VAL A 1 105 ? 8.850 14.543 -5.340 1.00 61.19 105 VAL A CA 1
ATOM 828 C C . VAL A 1 105 ? 8.114 13.224 -5.094 1.00 61.19 105 VAL A C 1
ATOM 830 O O . VAL A 1 105 ? 6.913 13.144 -5.373 1.00 61.19 105 VAL A O 1
ATOM 833 N N . LEU A 1 106 ? 8.790 12.219 -4.531 1.00 59.06 106 LEU A N 1
ATOM 834 C CA . LEU A 1 106 ? 8.180 10.946 -4.144 1.00 59.06 106 LEU A CA 1
ATOM 835 C C . LEU A 1 106 ? 7.201 11.118 -2.974 1.00 59.06 106 LEU A C 1
ATOM 837 O O . LEU A 1 106 ? 6.068 10.648 -3.063 1.00 59.06 106 LEU A O 1
ATOM 841 N N . PHE A 1 107 ? 7.571 11.869 -1.932 1.00 64.19 107 PHE A N 1
ATOM 842 C CA . PHE A 1 107 ? 6.676 12.189 -0.813 1.00 64.19 107 PHE A CA 1
ATOM 843 C C . PHE A 1 107 ? 5.447 12.989 -1.263 1.00 64.19 107 PHE A C 1
ATOM 845 O O . PHE A 1 107 ? 4.327 12.700 -0.842 1.00 64.19 107 PHE A O 1
ATOM 852 N N . LYS A 1 108 ? 5.624 13.957 -2.170 1.00 60.00 108 LYS A N 1
ATOM 853 C CA . LYS A 1 108 ? 4.522 14.763 -2.712 1.00 60.00 108 LYS A CA 1
ATOM 854 C C . LYS A 1 108 ? 3.548 13.923 -3.544 1.00 60.00 108 LYS A C 1
ATOM 856 O O . LYS A 1 108 ? 2.339 14.127 -3.447 1.00 60.00 108 LYS A O 1
ATOM 861 N N . HIS A 1 109 ? 4.044 12.966 -4.330 1.00 54.19 109 HIS A N 1
ATOM 862 C CA . HIS A 1 109 ? 3.186 12.026 -5.060 1.00 54.19 109 HIS A CA 1
ATOM 863 C C . HIS A 1 109 ? 2.476 11.044 -4.125 1.00 54.19 109 HIS A C 1
ATOM 865 O O . HIS A 1 109 ? 1.284 10.803 -4.308 1.00 54.19 109 HIS A O 1
ATOM 871 N N . LEU A 1 110 ? 3.164 10.548 -3.093 1.00 59.28 110 LEU A N 1
ATOM 872 C CA . LEU A 1 110 ? 2.581 9.670 -2.079 1.00 59.28 110 LEU A CA 1
ATOM 873 C C . LEU A 1 110 ? 1.428 10.360 -1.332 1.00 59.28 110 LEU A C 1
ATOM 875 O O . LEU A 1 110 ? 0.338 9.801 -1.236 1.00 59.28 110 LEU A O 1
ATOM 879 N N . LEU A 1 111 ? 1.616 11.611 -0.901 1.00 61.66 111 LEU A N 1
ATOM 880 C CA . LEU A 1 111 ? 0.569 12.413 -0.255 1.00 61.66 111 LEU A CA 1
ATOM 881 C C . LEU A 1 111 ? -0.609 12.702 -1.194 1.00 61.66 111 LEU A C 1
ATOM 883 O O . LEU A 1 111 ? -1.764 12.548 -0.803 1.00 61.66 111 LEU A O 1
ATOM 887 N N . LYS A 1 112 ? -0.335 13.062 -2.454 1.00 59.28 112 LYS A N 1
ATOM 888 C CA . LYS A 1 112 ? -1.378 13.323 -3.461 1.00 59.28 112 LYS A CA 1
ATOM 889 C C . LYS A 1 112 ? -2.214 12.078 -3.769 1.00 59.28 112 LYS A C 1
ATOM 891 O O . LYS A 1 112 ? -3.398 12.180 -4.078 1.00 59.28 112 LYS A O 1
ATOM 896 N N . MET A 1 113 ? -1.603 10.906 -3.681 1.00 54.47 113 MET A N 1
ATOM 897 C CA . MET A 1 113 ? -2.257 9.625 -3.900 1.00 54.47 113 MET A CA 1
ATOM 898 C C . MET A 1 113 ? -3.084 9.171 -2.698 1.00 54.47 113 MET A C 1
ATOM 900 O O . MET A 1 113 ? -4.205 8.711 -2.890 1.00 54.47 113 MET A O 1
ATOM 904 N N . ILE A 1 114 ? -2.587 9.373 -1.474 1.00 54.62 114 ILE A N 1
ATOM 905 C CA . ILE A 1 114 ? -3.364 9.148 -0.247 1.00 54.62 114 ILE A CA 1
ATOM 906 C C . ILE A 1 114 ? -4.590 10.071 -0.227 1.00 54.62 114 ILE A C 1
ATOM 908 O O . ILE A 1 114 ? -5.695 9.612 0.046 1.00 54.62 114 ILE A O 1
ATOM 912 N N . HIS A 1 115 ? -4.426 11.340 -0.614 1.00 64.31 115 HIS A N 1
ATOM 913 C CA . HIS A 1 115 ? -5.532 12.293 -0.724 1.00 64.31 115 HIS A CA 1
ATOM 914 C C . HIS A 1 115 ? -6.593 11.842 -1.737 1.00 64.31 115 HIS A C 1
ATOM 916 O O . HIS A 1 115 ? -7.769 11.751 -1.399 1.00 64.31 115 HIS A O 1
ATOM 922 N N . ARG A 1 116 ? -6.182 11.466 -2.958 1.00 56.91 116 ARG A N 1
ATOM 923 C CA . ARG A 1 116 ? -7.109 10.953 -3.986 1.00 56.91 116 ARG A CA 1
ATOM 924 C C . ARG A 1 1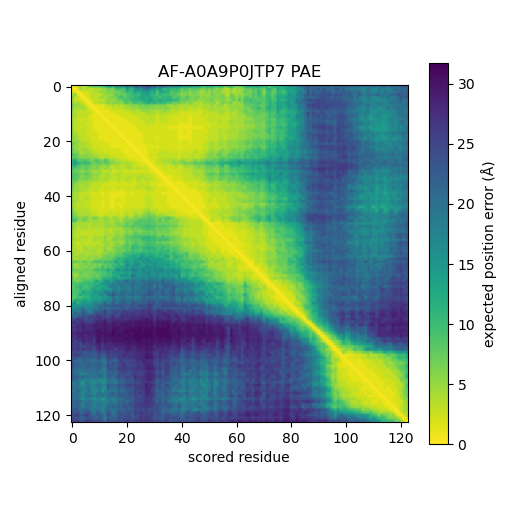16 ? -7.812 9.663 -3.566 1.00 56.91 116 ARG A C 1
ATOM 926 O O . ARG A 1 116 ? -8.957 9.437 -3.946 1.00 56.91 116 ARG A O 1
ATOM 933 N N . PHE A 1 117 ? -7.141 8.812 -2.795 1.00 53.28 117 PHE A N 1
ATOM 934 C CA . PHE A 1 117 ? -7.736 7.590 -2.267 1.00 53.28 117 PHE A CA 1
ATOM 935 C C . PHE A 1 117 ? -8.810 7.889 -1.210 1.00 53.28 117 PHE A C 1
ATOM 937 O O . PHE A 1 117 ? -9.874 7.272 -1.250 1.00 53.28 117 PHE A O 1
ATOM 944 N N . LEU A 1 118 ? -8.571 8.866 -0.326 1.00 49.44 118 LEU A N 1
ATOM 945 C CA . LEU A 1 118 ? -9.546 9.318 0.673 1.00 49.44 118 LEU A CA 1
ATOM 946 C C . LEU A 1 118 ? -10.769 9.987 0.025 1.00 49.44 118 LEU A C 1
ATOM 948 O O . LEU A 1 118 ? -11.893 9.695 0.423 1.00 49.44 118 LEU A O 1
ATOM 952 N N . GLU A 1 119 ? -10.574 10.796 -1.020 1.00 63.44 119 GLU A N 1
ATOM 953 C CA . GLU A 1 119 ? -11.679 11.424 -1.764 1.00 63.44 119 GLU A CA 1
ATOM 954 C C . GLU A 1 119 ? -12.547 10.400 -2.515 1.00 63.44 119 GLU A C 1
ATOM 956 O O . GLU A 1 119 ? -13.757 10.571 -2.614 1.00 63.44 119 GLU A O 1
ATOM 961 N N . SER A 1 120 ? -11.963 9.293 -2.988 1.00 52.31 120 SER A N 1
ATOM 962 C CA . SER A 1 120 ? -12.692 8.261 -3.746 1.00 52.31 120 SER A CA 1
ATOM 963 C C . SER A 1 120 ? -13.609 7.351 -2.914 1.00 52.31 120 SER A C 1
ATOM 965 O O . SER A 1 120 ? -14.332 6.544 -3.492 1.00 52.31 120 SER A O 1
ATOM 967 N N . LYS A 1 121 ? -13.562 7.434 -1.576 1.00 48.22 121 LYS A N 1
ATOM 968 C CA . LYS A 1 121 ? -14.384 6.620 -0.658 1.00 48.22 121 LYS A CA 1
ATOM 969 C C . LYS A 1 121 ? -15.413 7.438 0.144 1.00 48.22 121 LYS A C 1
ATOM 971 O O . LYS A 1 121 ? -16.059 6.866 1.019 1.00 48.22 121 LYS A O 1
ATOM 976 N N . LEU A 1 122 ? -15.556 8.742 -0.125 1.00 42.16 122 LEU A N 1
ATOM 977 C CA . LEU A 1 122 ? -16.512 9.627 0.566 1.00 42.16 122 LEU A CA 1
ATOM 978 C C . LEU A 1 122 ? -17.715 10.052 -0.306 1.00 42.16 122 LEU A C 1
ATOM 980 O O . LEU A 1 122 ? -18.481 10.924 0.095 1.00 42.16 122 LEU A O 1
ATOM 984 N N . ILE A 1 123 ? -17.886 9.418 -1.469 1.00 40.16 123 ILE A N 1
ATOM 985 C CA . ILE A 1 123 ? -19.075 9.465 -2.338 1.00 40.16 123 ILE A CA 1
ATOM 986 C C . ILE A 1 123 ? -19.540 8.022 -2.525 1.00 40.16 123 ILE A C 1
ATOM 988 O O . ILE A 1 123 ? -20.765 7.788 -2.453 1.00 40.16 123 ILE A O 1
#

Organism: Acanthoscelides obtectus (NCBI:txid200917)